Protein AF-A0AAW3MVK0-F1 (afdb_monomer_lite)

Structure (mmCIF, N/CA/C/O backbone):
data_AF-A0AAW3MVK0-F1
#
_entry.id   AF-A0AAW3MVK0-F1
#
loop_
_atom_site.group_PDB
_atom_site.id
_atom_site.type_symbol
_atom_site.label_atom_id
_atom_site.label_alt_id
_atom_site.label_comp_id
_atom_site.label_asym_id
_atom_site.label_entity_id
_atom_site.label_seq_id
_atom_site.pdbx_PDB_ins_code
_atom_site.Cartn_x
_atom_site.Cartn_y
_atom_site.Cartn_z
_atom_site.occupancy
_atom_site.B_iso_or_equiv
_atom_site.auth_seq_id
_atom_site.auth_comp_id
_atom_site.auth_asym_id
_atom_site.auth_atom_id
_atom_site.pdbx_PDB_model_num
ATOM 1 N N . MET A 1 1 ? 18.430 16.957 9.178 1.00 42.28 1 MET A N 1
ATOM 2 C CA . MET A 1 1 ? 17.849 16.755 7.832 1.00 42.28 1 MET A CA 1
ATOM 3 C C . MET A 1 1 ? 18.168 15.384 7.228 1.00 42.28 1 MET A C 1
ATOM 5 O O . MET A 1 1 ? 17.231 14.735 6.804 1.00 42.28 1 MET A O 1
ATOM 9 N N . ALA A 1 2 ? 19.402 14.857 7.283 1.00 41.50 2 ALA A N 1
ATOM 10 C CA . ALA A 1 2 ? 19.721 13.508 6.764 1.00 41.50 2 ALA A CA 1
ATOM 11 C C . ALA A 1 2 ? 19.026 12.314 7.475 1.00 41.50 2 ALA A C 1
ATOM 13 O O . ALA A 1 2 ? 18.997 11.219 6.929 1.00 41.50 2 ALA A O 1
ATOM 14 N N . ARG A 1 3 ? 18.452 12.501 8.677 1.00 49.59 3 ARG A N 1
ATOM 15 C CA . ARG A 1 3 ? 17.781 11.423 9.436 1.00 49.59 3 ARG A CA 1
ATOM 16 C C . ARG A 1 3 ? 16.376 11.054 8.932 1.00 49.59 3 ARG A C 1
ATOM 18 O O . ARG A 1 3 ? 15.860 10.041 9.376 1.00 49.59 3 ARG A O 1
ATOM 25 N N . LEU A 1 4 ? 15.768 11.844 8.039 1.00 53.09 4 LEU A N 1
ATOM 26 C CA . LEU A 1 4 ? 14.379 11.639 7.588 1.00 53.09 4 LEU A CA 1
ATOM 27 C C . LEU A 1 4 ? 14.266 10.890 6.248 1.00 53.09 4 LEU A C 1
ATOM 29 O O . LEU A 1 4 ? 13.270 10.216 6.015 1.00 53.09 4 LEU A O 1
ATOM 33 N N . ASN A 1 5 ? 15.298 10.928 5.398 1.00 55.00 5 ASN A N 1
ATOM 34 C CA . ASN A 1 5 ? 15.212 10.411 4.022 1.00 55.00 5 ASN A CA 1
ATOM 35 C C . ASN A 1 5 ? 15.054 8.880 3.921 1.00 55.00 5 ASN A C 1
ATOM 37 O O . ASN A 1 5 ? 14.672 8.382 2.869 1.00 55.00 5 ASN A O 1
ATOM 41 N N . HIS A 1 6 ? 15.353 8.131 4.986 1.00 62.06 6 HIS A N 1
ATOM 42 C CA . HIS A 1 6 ? 15.248 6.663 5.009 1.00 62.06 6 HIS A CA 1
ATOM 43 C C . HIS A 1 6 ? 14.038 6.150 5.793 1.00 62.06 6 HIS A C 1
ATOM 45 O O . HIS A 1 6 ? 13.761 4.952 5.779 1.00 62.06 6 HIS A O 1
ATOM 51 N N . VAL A 1 7 ? 13.325 7.041 6.485 1.00 73.00 7 VAL A N 1
ATOM 52 C CA . VAL A 1 7 ? 12.209 6.676 7.359 1.00 73.00 7 VAL A CA 1
ATOM 53 C C . VAL A 1 7 ? 11.096 5.936 6.599 1.00 73.00 7 VAL A C 1
ATOM 55 O O . VAL A 1 7 ? 10.662 4.909 7.119 1.00 73.00 7 VAL A O 1
ATOM 58 N N . PRO A 1 8 ? 10.713 6.312 5.356 1.00 76.06 8 PRO A N 1
ATOM 59 C CA . PRO A 1 8 ? 9.734 5.540 4.590 1.00 76.06 8 PRO A CA 1
ATOM 60 C C . PRO A 1 8 ? 10.105 4.071 4.410 1.00 76.06 8 PRO A C 1
ATOM 62 O O . PRO A 1 8 ? 9.312 3.180 4.705 1.00 76.06 8 PRO A O 1
ATOM 65 N N . SER A 1 9 ? 11.334 3.807 3.970 1.00 81.31 9 SER A N 1
ATOM 66 C CA . SER A 1 9 ? 11.812 2.446 3.740 1.00 81.31 9 SER A CA 1
ATOM 67 C C . SER A 1 9 ? 11.906 1.652 5.035 1.00 81.31 9 SER A C 1
ATOM 69 O O . SER A 1 9 ? 11.550 0.482 5.036 1.00 81.31 9 SER A O 1
ATOM 71 N N . VAL A 1 10 ? 12.341 2.260 6.144 1.00 80.31 10 VAL A N 1
ATOM 72 C CA . VAL A 1 10 ? 12.395 1.565 7.442 1.00 80.31 10 VAL A CA 1
ATOM 73 C C . VAL A 1 10 ? 11.000 1.149 7.890 1.00 80.31 10 VAL A C 1
ATOM 75 O O . VAL A 1 10 ? 10.810 0.013 8.307 1.00 80.31 10 VAL A O 1
ATOM 78 N N . VAL A 1 11 ? 10.024 2.041 7.764 1.00 81.56 11 VAL A N 1
ATOM 79 C CA . VAL A 1 11 ? 8.636 1.776 8.152 1.00 81.56 11 VAL A CA 1
ATOM 80 C C . VAL A 1 11 ? 8.055 0.661 7.304 1.00 81.56 11 VAL A C 1
ATOM 82 O O . VAL A 1 11 ? 7.524 -0.298 7.855 1.00 81.56 11 VAL A O 1
ATOM 85 N N . ILE A 1 12 ? 8.219 0.747 5.981 1.00 87.25 12 ILE A N 1
ATOM 86 C CA . ILE A 1 12 ? 7.755 -0.295 5.069 1.00 87.25 12 ILE A CA 1
ATOM 87 C C . ILE A 1 12 ? 8.424 -1.622 5.425 1.00 87.25 12 ILE A C 1
ATOM 89 O O . ILE A 1 12 ? 7.723 -2.591 5.667 1.00 87.25 12 ILE A O 1
ATOM 93 N N . LEU A 1 13 ? 9.755 -1.675 5.524 1.00 87.88 13 LEU A N 1
ATOM 94 C CA . LEU A 1 13 ? 10.505 -2.915 5.766 1.00 87.88 13 LEU A CA 1
ATOM 95 C C . LEU A 1 13 ? 10.260 -3.539 7.145 1.00 87.88 13 LEU A C 1
ATOM 97 O O . LEU A 1 13 ? 10.413 -4.748 7.286 1.00 87.88 13 LEU A O 1
ATOM 101 N N . LYS A 1 14 ? 9.913 -2.741 8.159 1.00 85.12 14 LYS A N 1
ATOM 102 C CA . LYS A 1 14 ? 9.671 -3.229 9.524 1.00 85.12 14 LYS A CA 1
ATOM 103 C C . LYS A 1 14 ? 8.210 -3.585 9.779 1.00 85.12 14 LYS A C 1
ATOM 105 O O . LYS A 1 14 ? 7.954 -4.558 10.475 1.00 85.12 14 LYS A O 1
ATOM 110 N N . LEU A 1 15 ? 7.268 -2.800 9.258 1.00 85.38 15 LEU A N 1
ATOM 111 C CA . LEU A 1 15 ? 5.832 -2.990 9.510 1.00 85.38 15 LEU A CA 1
ATOM 112 C C . LEU A 1 15 ? 5.112 -3.712 8.371 1.00 85.38 15 LEU A C 1
ATOM 114 O O . LEU A 1 15 ? 3.966 -4.126 8.528 1.00 85.38 15 LEU A O 1
ATOM 118 N N . GLY A 1 16 ? 5.748 -3.796 7.207 1.00 89.12 16 GLY A N 1
ATOM 119 C CA . GLY A 1 16 ? 5.185 -4.423 6.029 1.00 89.12 16 GLY A CA 1
ATOM 120 C C . GLY A 1 16 ? 5.202 -5.939 6.114 1.00 89.12 16 GLY A C 1
ATOM 121 O O . GLY A 1 16 ? 5.837 -6.552 6.973 1.00 89.12 16 GLY A O 1
ATOM 122 N N . ARG A 1 17 ? 4.490 -6.543 5.171 1.00 91.06 17 ARG A N 1
ATOM 123 C CA . ARG A 1 17 ? 4.410 -7.991 4.993 1.00 91.06 17 ARG A CA 1
ATOM 124 C C . ARG A 1 17 ? 4.272 -8.343 3.523 1.00 91.06 17 ARG A C 1
ATOM 126 O O . ARG A 1 17 ? 3.907 -7.484 2.715 1.00 91.06 17 ARG A O 1
ATOM 133 N N . ASP A 1 18 ? 4.512 -9.609 3.210 1.00 94.69 18 ASP A N 1
ATOM 134 C CA . ASP A 1 18 ? 4.219 -10.168 1.897 1.00 94.69 18 ASP A CA 1
ATOM 135 C C . ASP A 1 18 ? 2.710 -10.213 1.634 1.00 94.69 18 ASP A C 1
ATOM 137 O O . ASP A 1 18 ? 1.905 -10.493 2.529 1.00 94.69 18 ASP A O 1
ATOM 141 N N . TRP A 1 19 ? 2.337 -9.975 0.380 1.00 96.25 19 TRP A N 1
ATOM 142 C CA . TRP A 1 19 ? 0.959 -10.063 -0.092 1.00 96.25 19 TRP A CA 1
ATOM 143 C C . TRP A 1 19 ? 0.832 -11.059 -1.236 1.00 96.25 19 TRP A C 1
ATOM 145 O O . TRP A 1 19 ? 1.740 -11.220 -2.054 1.00 96.25 19 TRP A O 1
ATOM 155 N N . GLN A 1 20 ? -0.317 -11.733 -1.310 1.00 97.69 20 GLN A N 1
ATOM 156 C CA . GLN A 1 20 ? -0.531 -12.770 -2.309 1.00 97.69 20 GLN A CA 1
ATOM 157 C C . GLN A 1 20 ? -0.835 -12.144 -3.672 1.00 97.69 20 GLN A C 1
ATOM 159 O O . GLN A 1 20 ? -1.910 -11.583 -3.886 1.00 97.69 20 GLN A O 1
ATOM 164 N N . ALA A 1 21 ? 0.101 -12.281 -4.608 1.00 98.19 21 ALA A N 1
ATOM 165 C CA . ALA A 1 21 ? -0.110 -11.894 -5.995 1.00 98.19 21 ALA A CA 1
ATOM 166 C C . ALA A 1 21 ? -1.262 -12.688 -6.634 1.00 98.19 21 ALA A C 1
ATOM 168 O O . ALA A 1 21 ? -1.468 -13.871 -6.350 1.00 98.19 21 ALA A O 1
ATOM 169 N N . GLN A 1 22 ? -2.000 -12.036 -7.528 1.00 98.06 22 GLN A N 1
ATOM 170 C CA . GLN A 1 22 ? -2.996 -12.670 -8.388 1.00 98.06 22 GLN A CA 1
ATOM 171 C C . GLN A 1 22 ? -3.144 -11.878 -9.688 1.00 98.06 22 GLN A C 1
ATOM 173 O O . GLN A 1 22 ? -2.743 -10.716 -9.780 1.00 98.06 22 GLN A O 1
ATOM 178 N N . ALA A 1 23 ? -3.736 -12.510 -10.699 1.00 97.75 23 ALA A N 1
ATOM 179 C CA . ALA A 1 23 ? -4.159 -11.801 -11.898 1.00 97.75 23 ALA A CA 1
ATOM 180 C C . ALA A 1 23 ? -5.198 -10.725 -11.544 1.00 97.75 23 ALA A C 1
ATOM 182 O O . ALA A 1 23 ? -5.982 -10.896 -10.608 1.00 97.75 23 ALA A O 1
ATOM 183 N N . LEU A 1 24 ? -5.230 -9.638 -12.321 1.00 97.56 24 LEU A N 1
ATOM 184 C CA . LEU A 1 24 ? -6.213 -8.574 -12.138 1.00 97.56 24 LEU A CA 1
ATOM 185 C C . LEU A 1 24 ? -7.637 -9.162 -12.232 1.00 97.56 24 LEU A C 1
ATOM 187 O O . LEU A 1 24 ? -7.975 -9.738 -13.273 1.00 97.56 24 LEU A O 1
ATOM 191 N N . PRO A 1 25 ? -8.476 -9.044 -11.183 1.00 96.56 25 PRO A N 1
ATOM 192 C CA . PRO A 1 25 ? -9.813 -9.620 -11.202 1.00 96.56 25 PRO A CA 1
ATOM 193 C C . PRO A 1 25 ? -10.688 -9.045 -12.319 1.00 96.56 25 PRO A C 1
ATOM 195 O O . PRO A 1 25 ? -10.644 -7.851 -12.630 1.00 96.56 25 PRO A O 1
ATOM 198 N N . SER A 1 26 ? -11.552 -9.890 -12.886 1.00 92.69 26 SER A N 1
ATOM 199 C CA . SER A 1 26 ? -12.544 -9.459 -13.872 1.00 92.69 26 SER A CA 1
ATOM 200 C C . SER A 1 26 ? -13.441 -8.363 -13.286 1.00 92.69 26 SER A C 1
ATOM 202 O O . SER A 1 26 ? -14.019 -8.546 -12.216 1.00 92.69 26 SER A O 1
ATOM 204 N N . GLY A 1 27 ? -13.577 -7.237 -13.990 1.00 92.50 27 GLY A N 1
ATOM 205 C CA . GLY A 1 27 ? -14.381 -6.095 -13.536 1.00 92.50 27 GLY A CA 1
ATOM 206 C C . GLY A 1 27 ? -13.598 -5.019 -12.775 1.00 92.50 27 GLY A C 1
ATOM 207 O O . GLY A 1 27 ? -14.199 -4.039 -12.332 1.00 92.50 27 GLY A O 1
ATOM 208 N N . VAL A 1 28 ? -12.277 -5.157 -12.634 1.00 96.62 28 VAL A N 1
ATOM 209 C CA . VAL A 1 28 ? -11.390 -4.048 -12.255 1.00 96.62 28 VAL A CA 1
ATOM 210 C C . VAL A 1 28 ? -10.722 -3.512 -13.528 1.00 96.62 28 VAL A C 1
ATOM 212 O O . VAL A 1 28 ? -9.998 -4.263 -14.185 1.00 96.62 28 VAL A O 1
ATOM 215 N N . PRO A 1 29 ? -10.971 -2.253 -13.933 1.00 95.06 29 PRO A N 1
ATOM 216 C CA . PRO A 1 29 ? -10.356 -1.699 -15.132 1.00 95.06 29 PRO A CA 1
ATOM 217 C C . PRO A 1 29 ? -8.866 -1.439 -14.903 1.00 95.06 29 PRO A C 1
ATOM 219 O O . PRO A 1 29 ? -8.476 -0.937 -13.849 1.00 95.06 29 PRO A O 1
ATOM 222 N N . LEU A 1 30 ? -8.044 -1.737 -15.912 1.00 97.31 30 LEU A N 1
ATOM 223 C CA . LEU A 1 30 ? -6.632 -1.365 -15.907 1.00 97.31 30 LEU A CA 1
ATOM 224 C C . LEU A 1 30 ? -6.504 0.161 -16.035 1.00 97.31 30 LEU A C 1
ATOM 226 O O . LEU A 1 30 ? -7.032 0.761 -16.972 1.00 97.31 30 LEU A O 1
ATOM 230 N N . GLY A 1 31 ? -5.801 0.776 -15.092 1.00 96.75 31 GLY A N 1
ATOM 231 C CA . GLY A 1 31 ? -5.504 2.198 -15.063 1.00 96.75 31 GLY A CA 1
ATOM 232 C C . GLY A 1 31 ? -4.243 2.568 -15.856 1.00 96.75 31 GLY A C 1
ATOM 233 O O . GLY A 1 31 ? -3.488 1.704 -16.318 1.00 96.75 31 GLY A O 1
ATOM 234 N N . PRO A 1 32 ? -3.976 3.873 -16.028 1.00 96.62 32 PRO A N 1
ATOM 235 C CA . PRO A 1 32 ? -2.764 4.343 -16.685 1.00 96.62 32 PRO A CA 1
ATOM 236 C C . PRO A 1 32 ? -1.488 3.880 -15.967 1.00 96.62 32 PRO A C 1
ATOM 238 O O . PRO A 1 32 ? -1.387 3.917 -14.739 1.00 96.62 32 PRO A O 1
ATOM 241 N N . LYS A 1 33 ? -0.463 3.509 -16.742 1.00 94.62 33 LYS A N 1
ATOM 242 C CA . LYS A 1 33 ? 0.862 3.159 -16.205 1.00 94.62 33 LYS A CA 1
ATOM 243 C C . LYS A 1 33 ? 1.486 4.345 -15.460 1.00 94.62 33 LYS A C 1
ATOM 245 O O . LYS A 1 33 ? 1.281 5.494 -15.841 1.00 94.62 33 LYS A O 1
ATOM 250 N N . ARG A 1 34 ? 2.326 4.048 -14.458 1.00 92.94 34 ARG A N 1
ATOM 251 C CA . ARG A 1 34 ? 3.048 5.035 -13.618 1.00 92.94 34 ARG A CA 1
ATOM 252 C C . ARG A 1 34 ? 2.141 5.941 -12.771 1.00 92.94 34 ARG A C 1
ATOM 254 O O . ARG A 1 34 ? 2.601 6.967 -12.288 1.00 92.94 34 ARG A O 1
ATOM 261 N N . ARG A 1 35 ? 0.877 5.557 -12.585 1.00 96.38 35 ARG A N 1
ATOM 262 C CA . ARG A 1 35 ? -0.094 6.224 -11.706 1.00 96.38 35 ARG A CA 1
ATOM 263 C C . ARG A 1 35 ? -0.584 5.281 -10.604 1.00 96.38 35 ARG A C 1
ATOM 265 O O . ARG A 1 35 ? -1.757 5.284 -10.270 1.00 96.38 35 ARG A O 1
ATOM 272 N N . CYS A 1 36 ? 0.299 4.436 -10.067 1.00 97.44 36 CYS A N 1
ATOM 273 C CA . CYS A 1 36 ? -0.084 3.372 -9.132 1.00 97.44 36 CYS A CA 1
ATOM 274 C C . CYS A 1 36 ? -0.781 3.885 -7.870 1.00 97.44 36 CYS A C 1
ATOM 276 O O . CYS A 1 36 ? -1.836 3.362 -7.527 1.00 97.44 36 CYS A O 1
ATOM 278 N N . TYR A 1 37 ? -0.261 4.948 -7.253 1.00 97.31 37 TYR A N 1
ATOM 279 C CA . TYR A 1 37 ? -0.888 5.579 -6.087 1.00 97.31 37 TYR A CA 1
ATOM 280 C C . TYR A 1 37 ? -2.302 6.091 -6.394 1.00 97.31 37 TYR A C 1
ATOM 282 O O . TYR A 1 37 ? -3.239 5.794 -5.662 1.00 97.31 37 TYR A O 1
ATOM 290 N N . GLU A 1 38 ? -2.490 6.796 -7.513 1.00 97.62 38 GLU A N 1
ATOM 291 C CA . GLU A 1 38 ? -3.801 7.320 -7.931 1.00 97.62 38 GLU A CA 1
ATOM 292 C C . GLU A 1 38 ? -4.782 6.201 -8.295 1.00 97.62 38 GLU A C 1
ATOM 294 O O . GLU A 1 38 ? -5.933 6.220 -7.861 1.00 97.62 38 GLU A O 1
ATOM 299 N N . ASN A 1 39 ? -4.325 5.211 -9.065 1.00 98.44 39 ASN A N 1
ATOM 300 C CA . ASN A 1 39 ? -5.143 4.089 -9.513 1.00 98.44 39 ASN A CA 1
ATOM 301 C C . ASN A 1 39 ? -5.629 3.244 -8.329 1.00 98.44 39 ASN A C 1
ATOM 303 O O . ASN A 1 39 ? -6.810 2.903 -8.267 1.00 98.44 39 ASN A O 1
ATOM 307 N N . ALA A 1 40 ? -4.731 2.914 -7.396 1.00 98.25 40 ALA A N 1
ATOM 308 C CA . ALA A 1 40 ? -5.060 2.140 -6.207 1.00 98.25 40 ALA A CA 1
ATOM 309 C C . ALA A 1 40 ? -5.857 2.971 -5.194 1.00 98.25 40 ALA A C 1
ATOM 311 O O . ALA A 1 40 ? -6.822 2.471 -4.624 1.00 98.25 40 ALA A O 1
ATOM 312 N N . GLY A 1 41 ? -5.501 4.243 -5.001 1.00 97.38 41 GLY A N 1
ATOM 313 C CA . GLY A 1 41 ? -6.193 5.133 -4.076 1.00 97.38 41 GLY A CA 1
ATOM 314 C C . GLY A 1 41 ? -7.640 5.375 -4.498 1.00 97.38 41 GLY A C 1
ATOM 315 O O . GLY A 1 41 ? -8.558 5.206 -3.701 1.00 97.38 41 GLY A O 1
ATOM 316 N N . THR A 1 42 ? -7.863 5.671 -5.781 1.00 97.81 42 THR A N 1
ATOM 317 C CA . THR A 1 42 ? -9.213 5.821 -6.344 1.00 97.81 42 THR A CA 1
ATOM 318 C C . THR A 1 42 ? -10.004 4.525 -6.193 1.00 97.81 42 THR A C 1
ATOM 320 O O . THR A 1 42 ? -11.140 4.552 -5.728 1.00 97.81 42 THR A O 1
ATOM 323 N N . LEU A 1 43 ? -9.386 3.378 -6.496 1.00 97.88 43 LEU A N 1
ATOM 324 C CA . LEU A 1 43 ? -10.032 2.077 -6.353 1.00 97.88 43 LEU A CA 1
ATOM 325 C C . LEU A 1 43 ? -10.465 1.797 -4.902 1.00 97.88 43 LEU A C 1
ATOM 327 O O . LEU A 1 43 ? -11.597 1.372 -4.691 1.00 97.88 43 LEU A O 1
ATOM 331 N N . ALA A 1 44 ? -9.617 2.078 -3.908 1.00 97.38 44 ALA A N 1
ATOM 332 C CA . ALA A 1 44 ? -9.943 1.904 -2.489 1.00 97.38 44 ALA A CA 1
ATOM 333 C C . ALA A 1 44 ? -11.028 2.881 -1.994 1.00 97.38 44 ALA A C 1
ATOM 335 O O . ALA A 1 44 ? -11.848 2.537 -1.139 1.00 97.38 44 ALA A O 1
ATOM 336 N N . LEU A 1 45 ? -11.066 4.104 -2.532 1.00 96.19 45 LEU A N 1
ATOM 337 C CA . LEU A 1 45 ? -12.115 5.078 -2.220 1.00 96.19 45 LEU A CA 1
ATOM 338 C C . LEU A 1 45 ? -13.459 4.707 -2.872 1.00 96.19 45 LEU A C 1
ATOM 340 O O . LEU A 1 45 ? -14.510 4.889 -2.256 1.00 96.19 45 LEU A O 1
ATOM 344 N N . GLU A 1 46 ? -13.459 4.125 -4.068 1.00 96.69 46 GLU A N 1
ATOM 345 C CA . GLU A 1 46 ? -14.677 3.660 -4.746 1.00 96.69 46 GLU A CA 1
ATOM 346 C C . GLU A 1 46 ? -15.195 2.318 -4.209 1.00 96.69 46 GLU A C 1
ATOM 348 O O . GLU A 1 46 ? -16.398 2.062 -4.260 1.00 96.69 46 GLU A O 1
ATOM 353 N N . ARG A 1 47 ? -14.305 1.471 -3.681 1.00 96.12 47 ARG A N 1
ATOM 354 C CA . ARG A 1 47 ? -14.607 0.116 -3.198 1.00 96.12 47 ARG A CA 1
ATOM 355 C C . ARG A 1 47 ? -14.177 -0.046 -1.736 1.00 96.12 47 ARG A C 1
ATOM 357 O O . ARG A 1 47 ? -13.044 -0.453 -1.484 1.00 96.12 47 ARG A O 1
ATOM 364 N N . PRO A 1 48 ? -15.049 0.295 -0.765 1.00 93.31 48 PRO A N 1
ATOM 365 C CA . PRO A 1 48 ? -14.716 0.283 0.663 1.00 93.31 48 PRO A CA 1
ATOM 366 C C . PRO A 1 48 ? -14.285 -1.080 1.218 1.00 93.31 48 PRO A C 1
ATOM 368 O O . PRO A 1 48 ? -13.690 -1.140 2.289 1.00 93.31 48 PRO A O 1
ATOM 371 N N . GLU A 1 49 ? -14.596 -2.172 0.521 1.00 94.69 49 GLU A N 1
ATOM 372 C CA . GLU A 1 49 ? -14.156 -3.524 0.862 1.00 94.69 49 GLU A CA 1
ATOM 373 C C . GLU A 1 49 ? -12.670 -3.784 0.567 1.00 94.69 49 GLU A C 1
ATOM 375 O O . GLU A 1 49 ? -12.126 -4.799 1.005 1.00 94.69 49 GLU A O 1
ATOM 380 N N . LEU A 1 50 ? -12.018 -2.896 -0.188 1.00 96.56 50 LEU A N 1
ATOM 381 C CA . LEU A 1 50 ? -10.608 -2.993 -0.535 1.00 96.56 50 LEU A CA 1
ATOM 382 C C . LEU A 1 50 ? -9.754 -2.142 0.397 1.00 96.56 50 LEU A C 1
ATOM 384 O O . LEU A 1 50 ? -10.098 -1.015 0.747 1.00 96.56 50 LEU A O 1
ATOM 388 N N . THR A 1 51 ? -8.595 -2.677 0.765 1.00 95.62 51 THR A N 1
ATOM 389 C CA . THR A 1 51 ? -7.611 -1.963 1.583 1.00 95.62 51 THR A CA 1
ATOM 390 C C . THR A 1 51 ? -6.484 -1.451 0.705 1.00 95.62 51 THR A C 1
ATOM 392 O O . THR A 1 51 ? -5.890 -2.221 -0.047 1.00 95.62 51 THR A O 1
ATOM 395 N N . TYR A 1 52 ? -6.179 -0.159 0.807 1.00 96.56 52 TYR A N 1
ATOM 396 C CA . TYR A 1 52 ? -5.049 0.460 0.123 1.00 96.56 52 TYR A CA 1
ATOM 397 C C . TYR A 1 52 ? -3.730 0.065 0.799 1.00 96.56 52 TYR A C 1
ATOM 399 O O . TYR A 1 52 ? -3.640 0.016 2.026 1.00 96.56 52 TYR A O 1
ATOM 407 N N . VAL A 1 53 ? -2.706 -0.231 0.002 1.00 96.12 53 VAL A N 1
ATOM 408 C CA . VAL A 1 53 ? -1.388 -0.666 0.474 1.00 96.12 53 VAL A CA 1
ATOM 409 C C . VAL A 1 53 ? -0.308 0.103 -0.276 1.00 96.12 53 VAL A C 1
ATOM 411 O O . VAL A 1 53 ? -0.354 0.195 -1.503 1.00 96.12 53 VAL A O 1
ATOM 414 N N . GLU A 1 54 ? 0.693 0.596 0.455 1.00 95.38 54 GLU A N 1
ATOM 415 C CA . GLU A 1 54 ? 1.931 1.135 -0.119 1.00 95.38 54 GLU A CA 1
ATOM 416 C C . GLU A 1 54 ? 3.134 0.285 0.277 1.00 95.38 54 GLU A C 1
ATOM 418 O O . GLU A 1 54 ? 3.243 -0.214 1.400 1.00 95.38 54 GLU A O 1
ATOM 423 N N . GLY A 1 55 ? 4.075 0.130 -0.648 1.00 95.38 55 GLY A N 1
ATOM 424 C CA . GLY A 1 55 ? 5.280 -0.640 -0.396 1.00 95.38 55 GLY A CA 1
ATOM 425 C C . GLY A 1 55 ? 6.124 -0.821 -1.641 1.00 95.38 55 GLY A C 1
ATOM 426 O O . GLY A 1 55 ? 6.279 0.099 -2.442 1.00 95.38 55 GLY A O 1
ATOM 427 N N . TYR A 1 56 ? 6.674 -2.018 -1.792 1.00 96.31 56 TYR A N 1
ATOM 428 C CA . TYR A 1 56 ? 7.477 -2.420 -2.931 1.00 96.31 56 TYR A CA 1
ATOM 429 C C . TYR A 1 56 ? 6.743 -3.468 -3.761 1.00 96.31 56 TYR A C 1
ATOM 431 O O . TYR A 1 56 ? 6.294 -4.484 -3.229 1.00 96.31 56 TYR A O 1
ATOM 439 N N . ALA A 1 57 ? 6.687 -3.239 -5.072 1.00 97.19 57 ALA A N 1
ATOM 440 C CA . ALA A 1 57 ? 6.347 -4.268 -6.045 1.00 97.19 57 ALA A CA 1
ATOM 441 C C . ALA A 1 57 ? 7.591 -4.638 -6.857 1.00 97.19 57 ALA A C 1
ATOM 443 O O . ALA A 1 57 ? 8.368 -3.767 -7.253 1.00 97.19 57 ALA A O 1
ATOM 444 N N . CYS A 1 58 ? 7.776 -5.926 -7.122 1.00 97.19 58 CYS A N 1
ATOM 445 C CA . CYS A 1 58 ? 8.866 -6.451 -7.936 1.00 97.19 58 CYS A CA 1
ATOM 446 C C . CYS A 1 58 ? 8.277 -7.254 -9.103 1.00 97.19 58 CYS A C 1
ATOM 448 O O . CYS A 1 58 ? 7.954 -8.434 -8.934 1.00 97.19 58 CYS A O 1
ATOM 450 N N . PRO A 1 59 ? 8.066 -6.629 -10.275 1.00 93.62 59 PRO A N 1
ATOM 451 C CA . PRO A 1 59 ? 7.634 -7.350 -11.465 1.00 93.62 59 PRO A CA 1
ATOM 452 C C . PRO A 1 59 ? 8.714 -8.338 -11.949 1.00 93.62 59 PRO A C 1
ATOM 454 O O . PRO A 1 59 ? 9.905 -8.089 -11.736 1.00 93.62 59 PRO A O 1
ATOM 457 N N . PRO A 1 60 ? 8.341 -9.420 -12.658 1.00 90.19 60 PRO A N 1
ATOM 458 C CA . PRO A 1 60 ? 9.294 -10.404 -13.167 1.00 90.19 60 PRO A CA 1
ATOM 459 C C . PRO A 1 60 ? 10.448 -9.780 -13.955 1.00 90.19 60 PRO A C 1
ATOM 461 O O . PRO A 1 60 ? 10.234 -9.026 -14.904 1.00 90.19 60 PRO A O 1
ATOM 464 N N . GLY A 1 61 ? 11.681 -10.128 -13.580 1.00 87.81 61 GLY A N 1
ATOM 465 C CA . GLY A 1 61 ? 12.889 -9.668 -14.271 1.00 87.81 61 GLY A CA 1
ATOM 466 C C . GLY A 1 61 ? 13.227 -8.187 -14.068 1.00 87.81 61 GLY A C 1
ATOM 467 O O . GLY A 1 61 ? 14.135 -7.691 -14.733 1.00 87.81 61 GLY A O 1
ATOM 468 N N . LEU A 1 62 ? 12.529 -7.487 -13.169 1.00 90.94 62 LEU A N 1
ATOM 469 C CA . LEU A 1 62 ? 12.796 -6.096 -12.805 1.00 90.94 62 LEU A CA 1
ATOM 470 C C . LEU A 1 62 ? 13.258 -5.984 -11.344 1.00 90.94 62 LEU A C 1
ATOM 472 O O . LEU A 1 62 ? 13.198 -6.939 -10.575 1.00 90.94 62 LEU A O 1
ATOM 476 N N . ILE A 1 63 ? 13.758 -4.805 -10.974 1.00 92.94 63 ILE A N 1
ATOM 477 C CA . ILE A 1 63 ? 14.096 -4.475 -9.585 1.00 92.94 63 ILE A CA 1
ATOM 478 C C . ILE A 1 63 ? 12.840 -4.037 -8.811 1.00 92.94 63 ILE A C 1
ATOM 480 O O . ILE A 1 63 ? 11.914 -3.507 -9.434 1.00 92.94 63 ILE A O 1
ATOM 484 N N . PRO A 1 64 ? 12.809 -4.190 -7.473 1.00 93.75 64 PRO A N 1
ATOM 485 C CA . PRO A 1 64 ? 11.733 -3.647 -6.654 1.00 93.75 64 PRO A CA 1
ATOM 486 C C . PRO A 1 64 ? 11.598 -2.131 -6.822 1.00 93.75 64 PRO A C 1
ATOM 488 O O . PRO A 1 64 ? 12.592 -1.400 -6.801 1.00 93.75 64 PRO A O 1
ATOM 491 N N . VAL A 1 65 ? 10.363 -1.656 -6.951 1.00 93.06 65 VAL A N 1
ATOM 492 C CA . VAL A 1 65 ? 10.025 -0.231 -7.045 1.00 93.06 65 VAL A CA 1
ATOM 493 C C . VAL A 1 65 ? 8.986 0.134 -5.998 1.00 93.06 65 VAL A C 1
ATOM 495 O O . VAL A 1 65 ? 8.142 -0.692 -5.653 1.00 93.06 65 VAL A O 1
ATOM 498 N N . HIS A 1 66 ? 9.036 1.375 -5.511 1.00 94.19 66 HIS A N 1
ATOM 499 C CA . HIS A 1 66 ? 7.944 1.918 -4.711 1.00 94.19 66 HIS A CA 1
ATOM 500 C C . HIS A 1 66 ? 6.644 1.875 -5.518 1.00 94.19 66 HIS A C 1
ATOM 502 O O . HIS A 1 66 ? 6.616 2.282 -6.684 1.00 94.19 66 HIS A O 1
ATOM 508 N N . HIS A 1 67 ? 5.594 1.343 -4.907 1.00 97.00 67 HIS A N 1
ATOM 509 C CA . HIS A 1 67 ? 4.341 1.039 -5.579 1.00 97.00 67 HIS A CA 1
ATOM 510 C C . HIS A 1 67 ? 3.169 1.066 -4.602 1.00 97.00 67 HIS A C 1
ATOM 512 O O . HIS A 1 67 ? 3.355 0.966 -3.388 1.00 97.00 67 HIS A O 1
ATOM 518 N N . ALA A 1 68 ? 1.964 1.152 -5.159 1.00 97.75 68 ALA A N 1
ATOM 519 C CA . ALA A 1 68 ? 0.719 1.056 -4.418 1.00 97.75 68 ALA A CA 1
ATOM 520 C C . ALA A 1 68 ? -0.270 0.133 -5.128 1.00 97.75 68 ALA A C 1
ATOM 522 O O . ALA A 1 68 ? -0.291 0.048 -6.359 1.00 97.75 68 ALA A O 1
ATOM 523 N N . TRP A 1 69 ? -1.075 -0.565 -4.336 1.00 98.56 69 TRP A N 1
ATOM 524 C CA . TRP A 1 69 ? -2.084 -1.514 -4.794 1.00 98.56 69 TRP A CA 1
ATOM 525 C C . TRP A 1 69 ? -3.232 -1.587 -3.787 1.00 98.56 69 TRP A C 1
ATOM 527 O O . TRP A 1 69 ? -3.174 -1.004 -2.706 1.00 98.56 69 TRP A O 1
ATOM 537 N N . CYS A 1 70 ? -4.296 -2.298 -4.146 1.00 98.44 70 CYS A N 1
ATOM 538 C CA . CYS A 1 70 ? -5.339 -2.688 -3.206 1.00 98.44 70 CYS A CA 1
ATOM 539 C C . CYS A 1 70 ? -5.174 -4.151 -2.802 1.00 98.44 70 CYS A C 1
ATOM 541 O O . CYS A 1 70 ? -4.602 -4.941 -3.547 1.00 98.44 70 CYS A O 1
ATOM 543 N N . VAL A 1 71 ? -5.729 -4.545 -1.664 1.00 97.62 71 VAL A N 1
ATOM 544 C CA . VAL A 1 71 ? -5.891 -5.952 -1.281 1.00 97.62 71 VAL A CA 1
ATOM 545 C C . VAL A 1 71 ? -7.329 -6.219 -0.872 1.00 97.62 71 VAL A C 1
ATOM 547 O O . VAL A 1 71 ? -7.997 -5.344 -0.318 1.00 97.62 71 VAL A O 1
ATOM 550 N N . ASP A 1 72 ? -7.813 -7.421 -1.164 1.00 96.56 72 ASP A N 1
ATOM 551 C CA . ASP A 1 72 ? -9.116 -7.875 -0.684 1.00 96.56 72 ASP A CA 1
ATOM 552 C C . ASP A 1 72 ? -9.046 -8.429 0.751 1.00 96.56 72 ASP A C 1
ATOM 554 O O . ASP A 1 72 ? -7.977 -8.547 1.356 1.00 96.56 72 ASP A O 1
ATOM 558 N N . ALA A 1 73 ? -10.201 -8.816 1.296 1.00 92.50 73 ALA A N 1
ATOM 559 C CA . ALA A 1 73 ? -10.310 -9.388 2.639 1.00 92.50 73 ALA A CA 1
ATOM 560 C C . ALA A 1 73 ? -9.555 -10.723 2.824 1.00 92.50 73 ALA A C 1
ATOM 562 O O . ALA A 1 73 ? -9.391 -11.180 3.953 1.00 92.50 73 ALA A O 1
ATOM 563 N N . GLN A 1 74 ? -9.102 -11.366 1.743 1.00 94.12 74 GLN A N 1
ATOM 564 C CA . GLN A 1 74 ? -8.272 -12.573 1.785 1.00 94.12 74 GLN A CA 1
ATOM 565 C C . GLN A 1 74 ? -6.773 -12.246 1.680 1.00 94.12 74 GLN A C 1
ATOM 567 O O . GLN A 1 74 ? -5.949 -13.157 1.708 1.00 94.12 74 GLN A O 1
ATOM 572 N N . GLY A 1 75 ? -6.404 -10.965 1.573 1.00 93.44 75 GLY A N 1
ATOM 573 C CA . GLY A 1 75 ? -5.021 -10.523 1.409 1.00 93.44 75 GLY A CA 1
ATOM 574 C C . GLY A 1 75 ? -4.472 -10.727 -0.003 1.00 93.44 75 GLY A C 1
ATOM 575 O O . GLY A 1 75 ? -3.252 -10.763 -0.182 1.00 93.44 75 GLY A O 1
ATOM 576 N N . ARG A 1 76 ? -5.347 -10.870 -1.007 1.00 97.69 76 ARG A N 1
ATOM 577 C CA . ARG A 1 76 ? -4.942 -11.006 -2.409 1.00 97.69 76 ARG A CA 1
ATOM 578 C C . ARG A 1 76 ? -4.849 -9.641 -3.071 1.00 97.69 76 ARG A C 1
ATOM 580 O O . ARG A 1 76 ? -5.740 -8.805 -2.926 1.00 97.69 76 ARG A O 1
ATOM 587 N N . VAL A 1 77 ? -3.777 -9.431 -3.823 1.00 98.50 77 VAL A N 1
ATOM 588 C CA . VAL A 1 77 ? -3.452 -8.155 -4.465 1.00 98.50 77 VAL A CA 1
ATOM 589 C C . VAL A 1 77 ? -4.411 -7.841 -5.611 1.00 98.50 77 VAL A C 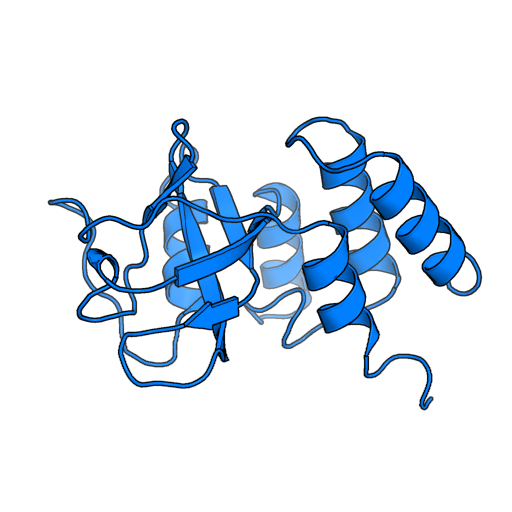1
ATOM 591 O O . VAL A 1 77 ? -4.720 -8.681 -6.446 1.00 98.50 77 VAL A O 1
ATOM 594 N N . ILE A 1 78 ? -4.863 -6.599 -5.681 1.00 98.56 78 ILE A N 1
ATOM 595 C CA . ILE A 1 78 ? -5.594 -6.009 -6.795 1.00 98.56 78 ILE A CA 1
ATOM 596 C C . ILE A 1 78 ? -4.774 -4.811 -7.257 1.00 98.56 78 ILE A C 1
ATOM 598 O O . ILE A 1 78 ? -4.886 -3.700 -6.738 1.00 98.56 78 ILE A O 1
ATOM 602 N N . ASP A 1 79 ? -3.911 -5.067 -8.230 1.00 98.50 79 ASP A N 1
ATOM 603 C CA . ASP A 1 79 ? -3.047 -4.064 -8.835 1.00 98.50 79 ASP A CA 1
ATOM 604 C C . ASP A 1 79 ? -3.545 -3.775 -10.246 1.00 98.50 79 ASP A C 1
ATOM 606 O O . ASP A 1 79 ? -3.289 -4.514 -11.196 1.00 98.50 79 ASP A O 1
ATOM 610 N N . ASN A 1 80 ? -4.289 -2.682 -10.366 1.00 98.12 80 ASN A N 1
ATOM 611 C CA . ASN A 1 80 ? -4.823 -2.201 -11.629 1.00 98.12 80 ASN A CA 1
ATOM 612 C C . ASN A 1 80 ? -3.828 -1.317 -12.398 1.00 98.12 80 ASN A C 1
ATOM 614 O O . ASN A 1 80 ? -4.249 -0.555 -13.262 1.00 98.12 80 ASN A O 1
ATOM 618 N N . THR A 1 81 ? -2.525 -1.389 -12.113 1.00 98.00 81 THR A N 1
ATOM 619 C CA . THR A 1 81 ? -1.491 -0.611 -12.815 1.00 98.00 81 THR A CA 1
ATOM 620 C C . THR A 1 81 ? -0.510 -1.495 -13.575 1.00 98.00 81 THR A C 1
ATOM 622 O O . THR A 1 81 ? -0.097 -1.145 -14.687 1.00 98.00 81 THR A O 1
ATOM 625 N N . LEU A 1 82 ? -0.101 -2.624 -12.992 1.00 96.06 82 LEU A N 1
ATOM 626 C CA . LEU A 1 82 ? 0.793 -3.566 -13.661 1.00 96.06 82 LEU A CA 1
ATOM 627 C C . LEU A 1 82 ? 0.051 -4.383 -14.724 1.00 96.06 82 LEU A C 1
ATOM 629 O O . LEU A 1 82 ? -1.109 -4.744 -14.571 1.00 96.06 82 LEU A O 1
ATOM 633 N N . ALA A 1 83 ? 0.746 -4.680 -15.825 1.00 93.44 83 ALA A N 1
ATOM 634 C CA . ALA A 1 83 ? 0.183 -5.484 -16.912 1.00 93.44 83 ALA A CA 1
ATOM 635 C C . ALA A 1 83 ? 0.075 -6.974 -16.547 1.00 93.44 83 ALA A C 1
ATOM 637 O O . ALA A 1 83 ? -0.796 -7.665 -17.063 1.00 93.44 83 ALA A O 1
ATOM 638 N N . ASP A 1 84 ? 0.963 -7.450 -15.671 1.00 94.50 84 ASP A N 1
ATOM 639 C CA . ASP A 1 84 ? 1.010 -8.835 -15.204 1.00 94.50 84 ASP A CA 1
ATOM 640 C C . ASP A 1 84 ? 1.218 -8.883 -13.677 1.00 94.50 84 ASP A C 1
ATOM 642 O O . ASP A 1 84 ? 2.307 -9.211 -13.197 1.00 94.50 84 ASP A O 1
ATOM 646 N N . PRO A 1 85 ? 0.202 -8.482 -12.891 1.00 96.56 85 PRO A N 1
ATOM 647 C CA . PRO A 1 85 ? 0.315 -8.429 -11.436 1.00 96.56 85 PRO A CA 1
ATOM 648 C C . PRO A 1 85 ? 0.401 -9.823 -10.799 1.00 96.56 85 PRO A C 1
ATOM 650 O O . PRO A 1 85 ? 0.929 -9.965 -9.703 1.00 96.56 85 PRO A O 1
ATOM 653 N N . GLY A 1 86 ? -0.050 -10.877 -11.490 1.00 97.25 86 GLY A N 1
ATOM 654 C CA . GLY A 1 86 ? -0.045 -12.243 -10.959 1.00 97.25 86 GLY A CA 1
ATOM 655 C C . GLY A 1 86 ? 1.344 -12.860 -10.822 1.00 97.25 86 GLY A C 1
ATOM 656 O O . GLY A 1 86 ? 1.511 -13.790 -10.039 1.00 97.25 86 GLY A O 1
ATOM 657 N N . ASN A 1 87 ? 2.332 -12.331 -11.545 1.00 97.19 87 ASN A N 1
ATOM 658 C CA . ASN A 1 87 ? 3.717 -12.793 -11.486 1.00 97.19 87 ASN A CA 1
ATOM 659 C C . ASN A 1 87 ? 4.647 -11.827 -10.726 1.00 97.19 87 ASN A C 1
ATOM 661 O O . ASN A 1 87 ? 5.842 -12.092 -10.612 1.00 97.19 87 ASN A O 1
ATOM 665 N N . ALA A 1 88 ? 4.133 -10.709 -10.208 1.00 97.62 88 ALA A N 1
ATOM 666 C CA . ALA A 1 88 ? 4.913 -9.782 -9.395 1.00 97.62 88 ALA A CA 1
ATOM 667 C C . ALA A 1 88 ? 4.983 -10.235 -7.925 1.00 97.62 88 ALA A C 1
ATOM 669 O O . ALA A 1 88 ? 4.162 -11.017 -7.452 1.00 97.62 88 ALA A O 1
ATOM 670 N N . GLN A 1 89 ? 5.969 -9.725 -7.190 1.00 97.94 89 GLN A N 1
ATOM 671 C CA . GLN A 1 89 ? 6.049 -9.862 -5.731 1.00 97.94 89 GLN A CA 1
ATOM 672 C C . GLN A 1 89 ? 5.655 -8.545 -5.070 1.00 97.94 89 GLN A C 1
ATOM 674 O O . GLN A 1 89 ? 5.970 -7.482 -5.605 1.00 97.94 89 GLN A O 1
ATOM 679 N N . TYR A 1 90 ? 5.004 -8.615 -3.910 1.00 98.12 90 TYR A N 1
ATOM 680 C CA . TYR A 1 90 ? 4.455 -7.454 -3.215 1.00 98.12 90 TYR A CA 1
ATOM 681 C C . TYR A 1 90 ? 4.781 -7.514 -1.732 1.00 98.12 90 TYR A C 1
ATOM 683 O O . TYR A 1 90 ? 4.429 -8.482 -1.062 1.00 98.12 90 TYR A O 1
ATOM 691 N N . PHE A 1 91 ? 5.391 -6.449 -1.222 1.00 95.62 91 PHE A N 1
ATOM 692 C CA . PHE A 1 91 ? 5.701 -6.295 0.192 1.00 95.62 91 PHE A CA 1
ATOM 693 C C . PHE A 1 91 ? 5.347 -4.879 0.638 1.00 95.62 91 PHE A C 1
ATOM 695 O O . PHE A 1 91 ? 5.894 -3.914 0.103 1.00 95.62 91 PHE A O 1
ATOM 702 N N . GLY A 1 92 ? 4.434 -4.718 1.593 1.00 94.62 92 GLY A N 1
ATOM 703 C CA . GLY A 1 92 ? 3.938 -3.382 1.930 1.00 94.62 92 GLY A CA 1
ATOM 704 C C . GLY A 1 92 ? 3.088 -3.295 3.184 1.00 94.62 92 GLY A C 1
ATOM 705 O O . GLY A 1 92 ? 2.751 -4.311 3.796 1.00 94.62 92 GLY A O 1
ATOM 706 N N . VAL A 1 93 ? 2.749 -2.056 3.536 1.00 91.56 93 VAL A N 1
ATOM 707 C CA . VAL A 1 93 ? 1.993 -1.674 4.730 1.00 91.56 93 VAL A CA 1
ATOM 708 C C . VAL A 1 93 ? 0.587 -1.237 4.307 1.00 91.56 93 VAL A C 1
ATOM 710 O O . VAL A 1 93 ? 0.459 -0.388 3.419 1.00 91.56 93 VAL A O 1
ATOM 713 N N . PRO A 1 94 ? -0.471 -1.810 4.901 1.00 92.44 94 PRO A N 1
ATOM 714 C CA . PRO A 1 94 ? -1.833 -1.359 4.659 1.00 92.44 94 PRO A CA 1
ATOM 715 C C . PRO A 1 94 ? -2.069 0.003 5.316 1.00 92.44 94 PRO A C 1
ATOM 717 O O . PRO A 1 94 ? -1.582 0.263 6.414 1.00 92.44 94 PRO A O 1
ATOM 720 N N . ILE A 1 95 ? -2.843 0.856 4.652 1.00 90.38 95 ILE A N 1
ATOM 721 C CA . ILE A 1 95 ? -3.204 2.190 5.136 1.00 90.38 95 ILE A CA 1
ATOM 722 C C . ILE A 1 95 ? -4.727 2.286 5.163 1.00 90.38 95 ILE A C 1
ATOM 724 O O . ILE A 1 95 ? -5.399 1.874 4.211 1.00 90.38 95 ILE A O 1
ATOM 728 N N . SER A 1 96 ? -5.286 2.803 6.260 1.00 88.75 96 SER A N 1
ATOM 729 C CA . SER A 1 96 ? -6.736 2.936 6.374 1.00 88.75 96 SER A CA 1
ATOM 730 C C . SER A 1 96 ? -7.301 3.914 5.349 1.00 88.75 96 SER A C 1
ATOM 732 O O . SER A 1 96 ? -6.659 4.868 4.899 1.00 88.75 96 SER A O 1
ATOM 734 N N . ARG A 1 97 ? -8.565 3.683 4.997 1.00 91.38 97 ARG A N 1
ATOM 735 C CA . ARG A 1 97 ? -9.316 4.544 4.087 1.00 91.38 97 ARG A CA 1
ATOM 736 C C . ARG A 1 97 ? -9.387 5.989 4.590 1.00 91.38 97 ARG A C 1
ATOM 738 O O . ARG A 1 97 ? -9.222 6.904 3.789 1.00 91.38 97 ARG A O 1
ATOM 745 N N . ASP A 1 98 ? -9.590 6.185 5.891 1.00 89.44 98 ASP A N 1
ATOM 746 C CA . ASP A 1 98 ? -9.696 7.516 6.498 1.00 89.44 98 ASP A CA 1
ATOM 747 C C . ASP A 1 98 ? -8.375 8.287 6.380 1.00 89.44 98 ASP A C 1
ATOM 749 O O . ASP A 1 98 ? -8.373 9.472 6.036 1.00 89.44 98 ASP A O 1
ATOM 753 N N . GLN A 1 99 ? -7.241 7.606 6.581 1.00 86.94 99 GLN A N 1
ATOM 754 C CA . GLN A 1 99 ? -5.918 8.195 6.365 1.00 86.94 99 GLN A CA 1
ATOM 755 C C . GLN A 1 99 ? -5.669 8.523 4.899 1.00 86.94 99 GLN A C 1
ATOM 757 O O . GLN A 1 99 ? -5.190 9.615 4.597 1.00 86.94 99 GLN A O 1
ATOM 762 N N . LEU A 1 100 ? -6.014 7.611 3.985 1.00 91.19 100 LEU A N 1
ATOM 763 C CA . LEU A 1 100 ? -5.904 7.860 2.551 1.00 91.19 100 LEU A CA 1
ATOM 764 C C . LEU A 1 100 ? -6.713 9.094 2.141 1.00 91.19 100 LEU A C 1
ATOM 766 O O . LEU A 1 100 ? -6.180 9.987 1.484 1.00 91.19 100 L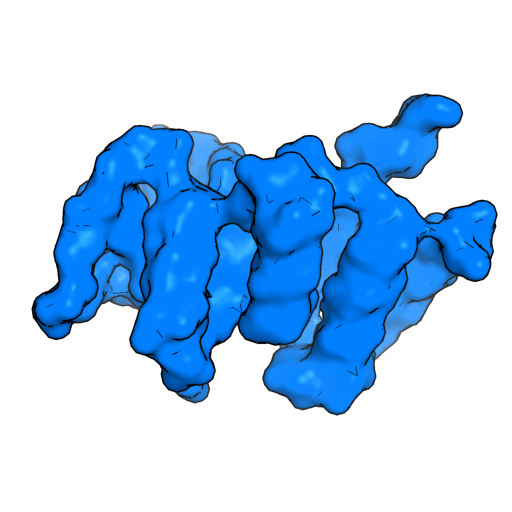EU A O 1
ATOM 770 N N . GLN A 1 101 ? -7.974 9.165 2.564 1.00 93.06 101 GLN A N 1
ATOM 771 C CA . GLN A 1 101 ? -8.860 10.275 2.242 1.00 93.06 101 GLN A CA 1
ATOM 772 C C . GLN A 1 101 ? -8.326 11.600 2.798 1.00 93.06 101 GLN A C 1
ATOM 774 O O . GLN A 1 101 ? -8.123 12.541 2.031 1.00 93.06 101 GLN A O 1
ATOM 779 N N . THR A 1 102 ? -8.020 11.647 4.098 1.00 89.81 102 THR A N 1
ATOM 780 C CA . THR A 1 102 ? -7.445 12.834 4.756 1.00 89.81 102 THR A CA 1
ATOM 781 C C . THR A 1 102 ? -6.165 13.272 4.046 1.00 89.81 102 THR A C 1
ATOM 783 O O . THR A 1 102 ? -5.980 14.445 3.722 1.00 89.81 102 THR A O 1
ATOM 786 N N . SER A 1 103 ? -5.299 12.309 3.714 1.00 86.94 103 SER A N 1
ATOM 787 C CA . SER A 1 103 ? -4.029 12.576 3.052 1.00 86.94 103 SER A CA 1
ATOM 788 C C . SER A 1 103 ? -4.199 13.281 1.708 1.00 86.94 103 SER A C 1
ATOM 790 O O . SER A 1 103 ? -3.531 14.294 1.455 1.00 86.94 103 SER A O 1
ATOM 792 N N . VAL A 1 104 ? -5.080 12.742 0.862 1.00 90.62 104 VAL A N 1
ATOM 793 C CA . VAL A 1 104 ? -5.358 13.244 -0.488 1.00 90.62 104 VAL A CA 1
ATOM 794 C C . VAL A 1 104 ? -6.028 14.616 -0.434 1.00 90.62 104 VAL A C 1
ATOM 796 O O . VAL A 1 104 ? -5.684 15.496 -1.227 1.00 90.62 104 VAL A O 1
ATOM 799 N N . GLU A 1 105 ? -6.953 14.829 0.504 1.00 92.06 105 GLU A N 1
ATOM 800 C CA . GLU A 1 105 ? -7.642 16.110 0.689 1.00 92.06 105 GLU A CA 1
ATOM 801 C C . GLU A 1 105 ? -6.672 17.235 1.078 1.00 92.06 105 GLU A C 1
ATOM 803 O O . GLU A 1 105 ? -6.723 18.320 0.490 1.00 92.06 105 GLU A O 1
ATOM 808 N N . GLU A 1 106 ? -5.750 16.960 2.003 1.00 88.12 106 GLU A N 1
ATOM 809 C CA . GLU A 1 106 ? -4.770 17.932 2.497 1.00 88.12 106 GLU A CA 1
ATOM 810 C C . GLU A 1 106 ? -3.652 18.227 1.493 1.00 88.12 106 GLU A C 1
ATOM 812 O O . GLU A 1 106 ? -3.286 19.384 1.283 1.00 88.12 106 GLU A O 1
ATOM 817 N N . THR A 1 107 ? -3.075 17.186 0.886 1.00 86.31 107 THR A N 1
ATOM 818 C CA . THR A 1 107 ? -1.837 17.333 0.098 1.00 86.31 107 THR A CA 1
ATOM 819 C C . THR A 1 107 ? -2.067 17.405 -1.393 1.00 86.31 107 THR A C 1
ATOM 821 O O . THR A 1 107 ? -1.177 17.868 -2.102 1.00 86.31 107 THR A O 1
ATOM 824 N N . ARG A 1 108 ? -3.222 16.940 -1.885 1.00 89.50 108 ARG A N 1
ATOM 825 C CA . ARG A 1 108 ? -3.480 16.694 -3.314 1.00 89.50 108 ARG A CA 1
ATOM 826 C C . ARG A 1 108 ? -2.540 15.666 -3.953 1.00 89.50 108 ARG A C 1
ATOM 828 O O . ARG A 1 108 ? -2.440 15.622 -5.177 1.00 89.50 108 ARG A O 1
ATOM 835 N N . HIS A 1 109 ? -1.890 14.832 -3.145 1.00 88.75 109 HIS A N 1
ATOM 836 C CA . HIS A 1 109 ? -1.038 13.741 -3.601 1.00 88.75 109 HIS A CA 1
ATOM 837 C C . HIS A 1 109 ? -1.565 12.400 -3.093 1.00 88.75 109 HIS A C 1
ATOM 839 O O . HIS A 1 109 ? -2.150 12.315 -2.013 1.00 88.75 109 HIS A O 1
ATOM 845 N N . TRP A 1 110 ? -1.362 11.355 -3.893 1.00 92.00 110 TRP A N 1
ATOM 846 C CA . TRP A 1 110 ? -1.858 10.012 -3.595 1.00 92.00 110 TRP A CA 1
ATOM 847 C C . TRP A 1 110 ? -0.856 9.174 -2.799 1.00 92.00 110 TRP A C 1
ATOM 849 O O . TRP A 1 110 ? -1.279 8.364 -1.982 1.00 92.00 110 TRP A O 1
ATOM 859 N N . GLY A 1 111 ? 0.450 9.374 -3.012 1.00 89.81 111 GLY A N 1
ATOM 860 C CA . GLY A 1 111 ? 1.498 8.662 -2.283 1.00 89.81 111 GLY A CA 1
ATOM 861 C C . GLY A 1 111 ? 1.710 9.222 -0.876 1.00 89.81 111 GLY A C 1
ATOM 862 O O . GLY A 1 111 ? 2.114 10.375 -0.708 1.00 89.81 111 GLY A O 1
ATOM 863 N N . ILE A 1 112 ? 1.490 8.394 0.141 1.00 88.19 112 ILE A N 1
ATOM 864 C CA . ILE A 1 112 ? 1.558 8.772 1.558 1.00 88.19 112 ILE A CA 1
ATOM 865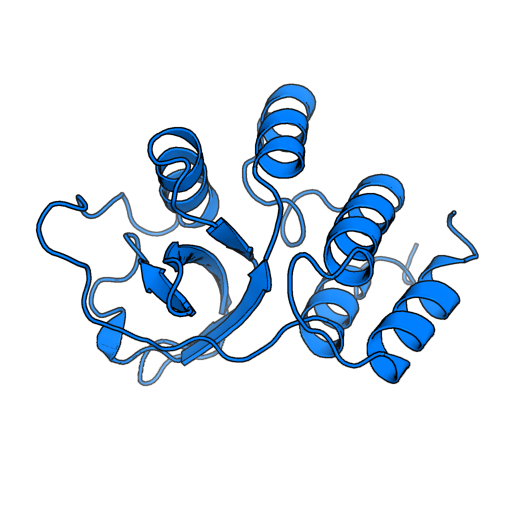 C C . ILE A 1 112 ? 2.966 8.551 2.104 1.00 88.19 112 ILE A C 1
ATOM 867 O O . ILE A 1 112 ? 3.564 9.459 2.680 1.00 88.19 112 ILE A O 1
ATOM 871 N N . LEU A 1 113 ? 3.520 7.354 1.908 1.00 84.88 113 LEU A N 1
ATOM 872 C CA . LEU A 1 113 ? 4.826 6.977 2.440 1.00 84.88 113 LEU A CA 1
ATOM 873 C C . LEU A 1 113 ? 5.952 7.366 1.478 1.00 84.88 113 LEU A C 1
ATOM 875 O O . LEU A 1 113 ? 6.998 7.842 1.913 1.00 84.88 113 LEU A O 1
ATOM 879 N N . ALA A 1 114 ? 5.756 7.165 0.174 1.00 75.75 114 ALA A N 1
ATOM 880 C CA . ALA A 1 114 ? 6.823 7.352 -0.812 1.00 75.75 114 ALA A CA 1
ATOM 881 C C . ALA A 1 114 ? 7.014 8.810 -1.268 1.00 75.75 114 ALA A C 1
ATOM 883 O O . ALA A 1 114 ? 8.141 9.207 -1.563 1.00 75.75 114 ALA A O 1
ATOM 884 N N . GLU A 1 115 ? 5.937 9.598 -1.343 1.00 72.25 115 GLU A N 1
ATOM 885 C CA . GLU A 1 115 ? 5.962 10.938 -1.952 1.00 72.25 115 GLU A CA 1
ATOM 886 C C . GLU A 1 115 ? 5.823 12.065 -0.910 1.00 72.25 115 GLU A C 1
ATOM 888 O O . GLU A 1 115 ? 6.551 13.056 -0.988 1.00 72.25 115 GLU A O 1
ATOM 893 N N . HIS A 1 116 ? 4.948 11.911 0.097 1.00 70.19 116 HIS A N 1
ATOM 894 C CA . HIS A 1 116 ? 4.597 12.985 1.044 1.00 70.19 116 HIS A CA 1
ATOM 895 C C . HIS A 1 116 ? 4.587 12.542 2.512 1.00 70.19 116 HIS A C 1
ATOM 897 O O . HIS A 1 116 ? 3.598 12.709 3.234 1.00 70.19 116 HIS A O 1
ATOM 903 N N . MET A 1 117 ? 5.724 12.019 2.975 1.00 71.62 117 MET A N 1
ATOM 904 C CA . MET A 1 117 ? 5.890 11.615 4.369 1.00 71.62 117 MET A CA 1
ATOM 905 C C . MET A 1 117 ? 6.159 12.808 5.301 1.00 71.62 117 MET A C 1
ATOM 907 O O . MET A 1 117 ? 7.103 13.574 5.097 1.00 71.62 117 MET A O 1
ATOM 911 N N . THR A 1 118 ? 5.385 12.893 6.386 1.00 74.94 118 THR A N 1
ATOM 912 C CA . THR A 1 118 ? 5.678 13.717 7.573 1.00 74.94 118 THR A CA 1
ATOM 913 C C . THR A 1 118 ? 5.675 12.839 8.833 1.00 74.94 118 THR A C 1
ATOM 915 O O . THR A 1 118 ? 5.096 11.746 8.803 1.00 74.94 118 THR A O 1
ATOM 918 N N . PRO A 1 119 ? 6.308 13.265 9.942 1.00 71.69 119 PRO A N 1
ATOM 919 C CA . PRO A 1 119 ? 6.266 12.522 11.202 1.00 71.69 119 PRO A CA 1
ATOM 920 C C . PRO A 1 119 ? 4.850 12.205 11.697 1.00 71.69 119 PRO A C 1
ATOM 922 O O . PRO A 1 119 ? 4.599 11.094 12.150 1.00 71.69 119 PRO A O 1
ATOM 925 N N . GLU A 1 120 ? 3.911 13.138 11.548 1.00 74.62 120 GLU A N 1
ATOM 926 C CA . GLU A 1 120 ? 2.521 12.995 11.995 1.00 74.62 120 GLU A CA 1
ATOM 927 C C . GLU A 1 120 ? 1.789 11.915 11.193 1.00 74.62 120 GLU A C 1
ATOM 929 O O . GLU A 1 120 ? 1.108 11.059 11.755 1.00 74.62 120 GLU A O 1
ATOM 934 N N . ARG A 1 121 ? 1.982 11.907 9.870 1.00 74.75 121 ARG A N 1
ATOM 935 C CA . ARG A 1 121 ? 1.413 10.884 8.978 1.00 74.75 121 ARG A CA 1
ATOM 936 C C . ARG A 1 121 ? 1.960 9.510 9.293 1.00 74.75 121 ARG A C 1
ATOM 938 O O . ARG A 1 121 ? 1.239 8.519 9.260 1.00 74.75 121 ARG A O 1
ATOM 945 N N . LEU A 1 122 ? 3.234 9.462 9.644 1.00 73.25 122 LEU A N 1
ATOM 946 C CA . LEU A 1 122 ? 3.854 8.217 10.012 1.00 73.25 122 LEU A CA 1
ATOM 947 C C . LEU A 1 122 ? 3.373 7.697 11.372 1.00 73.25 122 LEU A C 1
ATOM 949 O O . LEU A 1 122 ? 3.159 6.495 11.523 1.00 73.25 122 LEU A O 1
ATOM 953 N N . ALA A 1 123 ? 3.167 8.592 12.338 1.00 74.88 123 ALA A N 1
ATOM 954 C CA . ALA A 1 123 ? 2.534 8.266 13.610 1.00 74.88 123 ALA A CA 1
ATOM 955 C C . ALA A 1 123 ? 1.145 7.655 13.394 1.00 74.88 123 ALA A C 1
ATOM 957 O O . ALA A 1 123 ? 0.811 6.647 14.011 1.00 74.88 123 ALA A O 1
ATOM 958 N N . ALA A 1 124 ? 0.369 8.240 12.479 1.00 76.19 124 ALA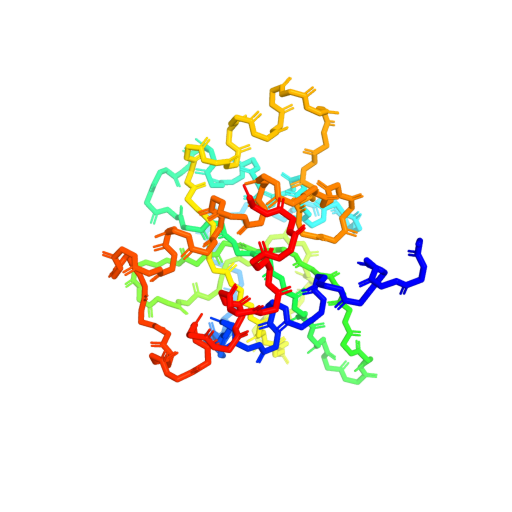 A N 1
ATOM 959 C CA . ALA A 1 124 ? -0.949 7.748 12.112 1.00 76.19 124 ALA A CA 1
ATOM 960 C C . ALA A 1 124 ? -0.863 6.347 11.477 1.00 76.19 124 ALA A C 1
ATOM 962 O O . ALA A 1 124 ? -1.532 5.426 11.946 1.00 76.19 124 ALA A O 1
ATOM 963 N N . CYS A 1 125 ? 0.002 6.130 10.478 1.00 72.25 125 CYS A N 1
ATOM 964 C CA . CYS A 1 125 ? 0.178 4.800 9.879 1.00 72.25 125 CYS A CA 1
ATOM 965 C C . CYS A 1 125 ? 0.627 3.753 10.913 1.00 72.25 125 CYS A C 1
ATOM 967 O O . CYS A 1 125 ? 0.153 2.618 10.899 1.00 72.25 125 CYS A O 1
ATOM 969 N N . LEU A 1 126 ? 1.516 4.127 11.839 1.00 72.56 126 LEU A N 1
ATOM 970 C CA . LEU A 1 126 ? 1.937 3.251 12.930 1.00 72.56 126 LEU A CA 1
ATOM 971 C C . LEU A 1 126 ? 0.772 2.921 13.875 1.00 72.56 126 LEU A C 1
ATOM 973 O O . LEU A 1 126 ? 0.647 1.770 14.285 1.00 72.56 126 LEU A O 1
ATOM 977 N N . ALA A 1 127 ? -0.084 3.892 14.200 1.00 75.81 127 ALA A 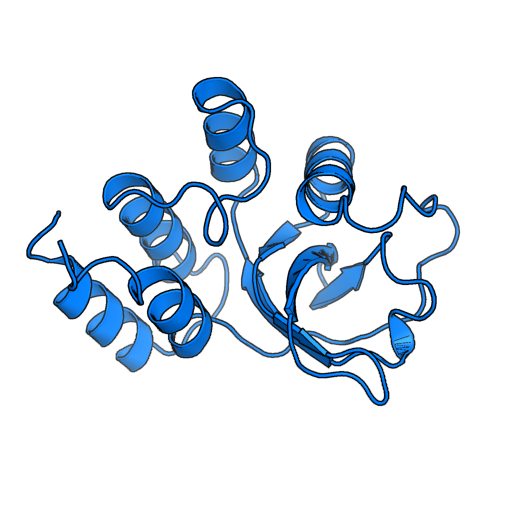N 1
ATOM 978 C CA . ALA A 1 127 ? -1.253 3.676 15.048 1.00 75.81 127 ALA A CA 1
ATOM 979 C C . ALA A 1 127 ? -2.249 2.690 14.414 1.00 75.81 127 ALA A C 1
ATOM 981 O O . ALA A 1 127 ? -2.742 1.800 15.106 1.00 75.81 127 ALA A O 1
ATOM 982 N N . ASP A 1 128 ? -2.483 2.781 13.101 1.00 72.31 128 ASP A N 1
ATOM 983 C CA . ASP A 1 128 ? -3.341 1.835 12.373 1.00 72.31 128 ASP A CA 1
ATOM 984 C C . ASP A 1 128 ? -2.789 0.408 12.459 1.00 72.31 128 ASP A C 1
ATOM 986 O O . ASP A 1 128 ? -3.523 -0.523 12.796 1.00 72.31 128 ASP A O 1
ATOM 990 N N . VAL A 1 129 ? -1.482 0.242 12.232 1.00 67.50 129 VAL A N 1
ATOM 991 C CA . VAL A 1 129 ? -0.796 -1.051 12.376 1.00 67.50 129 VAL A CA 1
ATOM 992 C C . VAL A 1 129 ? -0.895 -1.573 13.817 1.00 67.50 129 VAL A C 1
ATOM 994 O O . VAL A 1 129 ? -1.239 -2.732 14.036 1.00 67.50 129 VAL A O 1
ATOM 997 N N . GLN A 1 130 ? -0.650 -0.723 14.816 1.00 65.31 130 GLN A N 1
ATOM 998 C CA . GLN A 1 130 ? -0.672 -1.094 16.238 1.00 65.31 130 GLN A CA 1
ATOM 999 C C . GLN A 1 130 ? -2.076 -1.386 16.780 1.00 65.31 130 GLN A C 1
ATOM 1001 O O . GLN A 1 130 ? -2.212 -2.147 17.735 1.00 65.31 130 GLN A O 1
ATOM 1006 N N . SER A 1 131 ? -3.123 -0.818 16.177 1.00 68.19 131 SER A N 1
ATOM 1007 C CA . SER A 1 131 ? -4.517 -1.056 16.576 1.00 68.19 131 SER A CA 1
ATOM 1008 C C . SER A 1 131 ? -5.007 -2.482 16.289 1.00 68.19 131 SER A C 1
ATOM 1010 O O . SER A 1 131 ? -6.121 -2.840 16.668 1.00 68.19 131 SER A O 1
ATOM 1012 N N . GLY A 1 132 ? -4.189 -3.307 15.624 1.00 61.97 132 GLY A N 1
ATOM 1013 C CA . GLY A 1 132 ? -4.543 -4.677 15.265 1.00 61.97 132 GLY A CA 1
ATOM 1014 C C . GLY A 1 132 ? -5.472 -4.767 14.056 1.00 61.97 132 GLY A C 1
ATOM 1015 O O . GLY A 1 132 ? -5.950 -5.858 13.750 1.00 61.97 132 GLY A O 1
ATOM 1016 N N . ALA A 1 133 ? -5.692 -3.657 13.336 1.00 64.38 133 ALA A N 1
ATOM 1017 C CA . ALA A 1 133 ? -6.361 -3.678 12.037 1.00 64.38 133 ALA A CA 1
ATOM 1018 C C . ALA A 1 133 ? -5.671 -4.667 11.081 1.00 64.38 133 ALA A C 1
ATOM 1020 O O . ALA A 1 133 ? -6.343 -5.323 10.287 1.00 64.38 133 ALA A O 1
ATOM 1021 N N . TRP A 1 134 ? -4.345 -4.832 11.220 1.00 68.06 134 TRP A N 1
ATOM 1022 C CA . TRP A 1 134 ? -3.544 -5.818 10.499 1.00 68.06 134 TRP A CA 1
ATOM 1023 C C . TRP A 1 134 ? -2.407 -6.358 11.377 1.00 68.06 134 TRP A C 1
ATOM 1025 O O . TRP A 1 134 ? -1.807 -5.589 12.125 1.00 68.06 134 TRP A O 1
ATOM 1035 N N . PRO A 1 135 ? -2.069 -7.659 11.297 1.00 62.72 135 PRO A N 1
ATOM 1036 C CA . PRO A 1 135 ? -0.981 -8.215 12.087 1.00 62.72 135 PRO A CA 1
ATOM 1037 C C . PRO A 1 135 ? 0.368 -7.695 11.578 1.00 62.72 135 PRO A C 1
ATOM 1039 O O . PRO A 1 135 ? 0.713 -7.893 10.410 1.00 62.72 135 PRO A O 1
ATOM 1042 N N . ALA A 1 136 ? 1.131 -7.082 12.478 1.00 67.19 136 ALA A N 1
ATOM 1043 C CA . ALA A 1 136 ? 2.555 -6.808 12.333 1.00 67.19 136 ALA A CA 1
ATOM 1044 C C . ALA A 1 136 ? 3.308 -7.410 13.526 1.00 67.19 136 ALA A C 1
ATOM 1046 O O . ALA A 1 136 ? 2.720 -7.671 14.576 1.00 67.19 136 ALA A O 1
ATOM 1047 N N . ASP A 1 137 ? 4.607 -7.642 13.360 1.00 73.50 137 ASP A N 1
ATOM 1048 C CA . ASP A 1 137 ? 5.461 -8.119 14.445 1.00 73.50 137 ASP A CA 1
ATOM 1049 C C . ASP A 1 137 ? 5.565 -7.056 15.559 1.00 73.50 137 ASP A C 1
ATOM 1051 O O . ASP A 1 137 ? 5.933 -5.905 15.307 1.00 73.50 137 ASP A O 1
ATOM 1055 N N . GLU A 1 138 ? 5.228 -7.428 16.799 1.00 70.81 138 GLU A N 1
ATOM 1056 C CA . GLU A 1 138 ? 5.194 -6.497 17.939 1.00 70.81 138 GLU A CA 1
ATOM 1057 C C . GLU A 1 138 ? 6.570 -5.882 18.245 1.00 70.81 138 GLU A C 1
ATOM 1059 O O . GLU A 1 138 ? 6.662 -4.711 18.631 1.00 70.81 138 GLU A O 1
ATOM 1064 N N . ALA A 1 139 ? 7.658 -6.637 18.048 1.00 72.19 139 ALA A N 1
ATOM 1065 C CA . ALA A 1 139 ? 9.009 -6.136 18.275 1.00 72.19 139 ALA A CA 1
ATOM 1066 C C . ALA A 1 139 ? 9.407 -5.122 17.193 1.00 72.19 139 ALA A C 1
ATOM 1068 O O . ALA A 1 139 ? 9.976 -4.074 17.514 1.00 72.19 139 ALA A O 1
ATOM 1069 N N . ALA A 1 140 ? 9.041 -5.377 15.936 1.00 74.38 140 ALA A N 1
ATOM 1070 C CA . ALA A 1 140 ? 9.233 -4.437 14.839 1.00 74.38 140 ALA A CA 1
ATOM 1071 C C . ALA A 1 140 ? 8.407 -3.153 15.032 1.00 74.38 140 ALA A C 1
ATOM 1073 O O . ALA A 1 140 ? 8.930 -2.051 14.848 1.00 74.38 140 ALA A O 1
ATOM 1074 N N . ALA A 1 141 ? 7.155 -3.269 15.488 1.00 71.00 141 ALA A N 1
ATOM 1075 C CA . ALA A 1 141 ? 6.308 -2.121 15.810 1.00 71.00 141 ALA A CA 1
ATOM 1076 C C . ALA A 1 141 ? 6.911 -1.250 16.924 1.00 71.00 141 ALA A C 1
ATOM 1078 O O . ALA A 1 141 ? 6.905 -0.019 16.828 1.00 71.00 141 ALA A O 1
ATOM 1079 N N . LYS A 1 142 ? 7.484 -1.876 17.961 1.00 76.12 142 LYS A N 1
ATOM 1080 C CA . LYS A 1 142 ? 8.187 -1.167 19.037 1.00 76.12 142 LYS A CA 1
ATOM 1081 C C . LYS A 1 142 ? 9.451 -0.458 18.536 1.00 76.12 142 LYS A C 1
ATOM 1083 O O . LYS A 1 142 ? 9.700 0.680 18.925 1.00 76.12 142 LYS A O 1
ATOM 1088 N N . GLU A 1 143 ? 10.243 -1.104 17.683 1.00 79.00 143 GLU A N 1
ATOM 1089 C CA . GLU A 1 143 ? 11.460 -0.509 17.114 1.00 79.00 143 GLU A CA 1
ATOM 1090 C C . GLU A 1 143 ? 11.139 0.727 16.265 1.00 79.00 143 GLU A C 1
ATOM 1092 O O . GLU A 1 143 ? 11.798 1.760 16.400 1.00 79.00 143 GLU A O 1
ATOM 1097 N N . VAL A 1 144 ? 10.085 0.657 15.443 1.00 76.38 144 VAL A N 1
ATOM 1098 C CA . VAL A 1 144 ? 9.617 1.811 14.666 1.00 76.38 144 VAL A CA 1
ATOM 1099 C C . VAL A 1 144 ? 9.121 2.919 15.590 1.00 76.38 144 VAL A C 1
ATOM 1101 O O . VAL A 1 144 ? 9.523 4.064 15.416 1.00 76.38 144 VAL A O 1
ATOM 1104 N N . HIS A 1 145 ? 8.326 2.609 16.616 1.00 76.44 145 HIS A N 1
ATOM 1105 C CA . HIS A 1 145 ? 7.902 3.612 17.597 1.00 76.44 145 HIS A CA 1
ATOM 1106 C C . HIS A 1 145 ? 9.095 4.334 18.250 1.00 76.44 145 HIS A C 1
ATOM 1108 O O . HIS A 1 145 ? 9.131 5.564 18.305 1.00 76.44 145 HIS A O 1
ATOM 1114 N N . ASP A 1 146 ? 10.100 3.584 18.708 1.00 80.50 146 ASP A N 1
ATOM 1115 C CA . ASP A 1 146 ? 11.288 4.145 19.357 1.00 80.50 146 ASP A CA 1
ATOM 1116 C C . ASP A 1 146 ? 12.113 5.024 18.402 1.00 80.50 146 ASP A C 1
ATOM 1118 O O . ASP A 1 146 ? 12.639 6.059 18.821 1.00 80.50 146 ASP A O 1
ATOM 1122 N N . LEU A 1 147 ? 12.185 4.655 17.118 1.00 76.62 147 LEU A N 1
ATOM 1123 C CA . LEU A 1 147 ? 12.824 5.458 16.072 1.00 76.62 147 LEU A CA 1
ATOM 1124 C C . LEU A 1 147 ? 12.108 6.797 15.848 1.00 76.62 147 LEU A C 1
ATOM 1126 O O . LEU A 1 147 ? 12.764 7.805 15.573 1.00 76.62 147 LEU A O 1
ATOM 1130 N N . LEU A 1 148 ? 10.779 6.805 15.956 1.00 73.62 148 LEU A N 1
ATOM 1131 C CA . LEU A 1 148 ? 9.949 7.981 15.699 1.00 73.62 148 LEU A CA 1
ATOM 1132 C C . LEU A 1 148 ? 9.766 8.888 16.900 1.00 73.62 148 LEU A C 1
ATOM 1134 O O . LEU A 1 148 ? 9.507 10.070 16.708 1.00 73.62 148 LEU A O 1
ATOM 1138 N N . ARG A 1 149 ? 9.979 8.374 18.113 1.00 78.00 149 ARG A N 1
ATOM 1139 C CA . ARG A 1 149 ? 9.860 9.115 19.374 1.00 78.00 149 ARG A CA 1
ATOM 1140 C C . ARG A 1 149 ? 10.454 10.536 19.364 1.00 78.00 149 ARG A C 1
ATOM 1142 O O . ARG A 1 149 ? 9.845 11.401 19.972 1.00 78.00 149 ARG A O 1
ATOM 1149 N N . PRO A 1 150 ? 11.601 10.839 18.722 1.00 78.38 150 PRO A N 1
ATOM 1150 C CA . PRO A 1 150 ? 12.130 12.207 18.686 1.00 78.38 150 PRO A CA 1
ATOM 1151 C C . PRO A 1 150 ? 11.313 13.204 17.844 1.00 78.38 150 PRO A C 1
ATOM 1153 O O . PRO A 1 150 ? 11.649 14.387 17.836 1.00 78.38 150 PRO A O 1
ATOM 1156 N N . PHE A 1 151 ? 10.327 12.726 17.085 1.00 67.12 151 PHE A N 1
ATOM 1157 C CA . PHE A 1 151 ? 9.506 13.495 16.148 1.00 67.12 151 PHE A CA 1
ATOM 1158 C C . PHE A 1 151 ? 8.005 13.467 16.486 1.00 67.12 151 PHE A C 1
ATOM 1160 O O . PHE A 1 151 ? 7.227 14.075 15.756 1.00 67.12 151 PHE A O 1
ATOM 1167 N N . LEU A 1 152 ? 7.622 12.739 17.541 1.00 64.31 152 LEU A N 1
ATOM 1168 C CA . LEU A 1 152 ? 6.273 12.678 18.113 1.00 64.31 152 LEU A CA 1
ATOM 1169 C C . LEU A 1 152 ? 6.196 13.609 19.326 1.00 64.31 152 LEU A C 1
ATOM 1171 O O . LEU A 1 152 ? 5.134 14.236 19.512 1.00 64.31 152 LEU A O 1
#

pLDDT: mean 86.33, std 12.74, range [41.5, 98.56]

Secondary 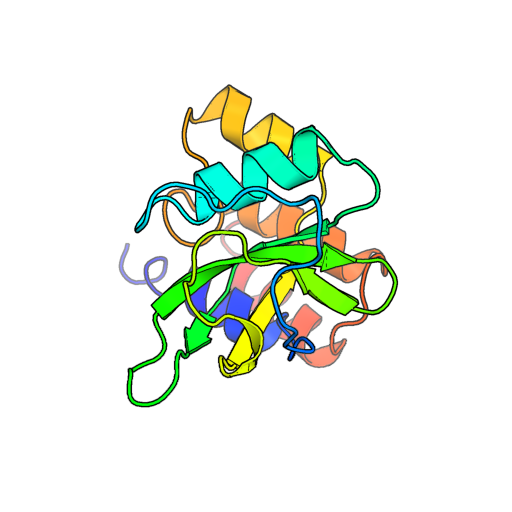structure (DSSP, 8-state):
-TTSTTHHHHHHHHH-EEEB--PPPTTPPPPPTT-HHHHHHHHHHH-TTSEEEEEEEE-TTS--EEEEEEE-TT-BEE-SS-S-GGG-EEEEEEE-HHHHHHHHHHHS-S-TTTTS--HHHHHHHHHHHHTTSS---HHHHHHHHHHHGGG-

Organism: NCBI:txid101571

Sequence (152 aa):
MARLNHVPSVVILKLGRDWQAQALPSGVPLGPKRRCYENAGTLALERPELTYVEGYACPPGLIPVHHAWCVDAQGRVIDNTLADPGNAQYFGVPISRDQLQTSVEETRHWGILAEHMTPERLAACLADVQSGAWPADEAAAKEVHDLLRPFL

Radius of gyration: 14.71 Å; chains: 1; bounding box: 34×31×36 Å

Foldseek 3Di:
DVLPPCLLVLCQVLFKDWFQFDFADPPQAQDEAPCQLVSALVVCLVPVQKWKWWHWKAAPPGDTDTGIFIAGPVRYTNGSHDPGRRRIIDITATDHNVLQVVVCVVPVDRDDRPPPDDLVSSVRSLVCSVVPVDDGDPVSSVVSCVSSVVVD